Protein AF-A0A6V7WS17-F1 (afdb_monomer_lite)

Secondary structure (DSSP, 8-state):
-----------------------TT--PPPPHHHHHHHHHHHGGGSSSS--HHHHHHHHHHIIIIIS---TTS-HHHHHHHHTS-HHHHHHHHHHHHHHHHHHHHHHHHTS-TTSPPPHHHHHHHHHHHHHHHTHHHHHH--

Organism: Meloidogyne enterolobii (NCBI:txid390850)

pLDDT: mean 82.1, std 20.5, range [33.28, 98.25]

Radius of gyration: 25.64 Å; chains: 1; bounding box: 96×27×38 Å

Foldseek 3Di:
DDDDDDDDDDDDDDDDPPPPPPDPPPLPDQDPLLVVLLCCLLVCLVDPDDDPSLVVSLVVCCCCLVVVPCPPPDPVNNVSCVVDQSVSSLVSNQVSLVSSLVSQVVVVVPDDPPDDRDPSNVSSVVSNVCSVPPSVVVRVVD

Sequence (142 aa):
MPLSAGIFGSDSQNETRTNNSEDENETEPIPLPIQSFLWRQTNPFLGSKINKLQDASCVTFERVIVQNILHGLSPSLSEAISSISRWNLVRASFPHIIQCSATLLTERAGEEESLAMSSSLVKILYILHWLLIDANVECILF

InterPro domains:
  IPR031542 Cation channel complex component UNC80, N-terminal [PF15778] (29-140)

Structure (mmCIF, N/CA/C/O backbone):
data_AF-A0A6V7WS17-F1
#
_entry.id   AF-A0A6V7WS17-F1
#
loop_
_atom_site.group_PDB
_atom_site.id
_atom_site.type_symbol
_atom_site.label_atom_id
_atom_site.label_alt_id
_atom_site.label_comp_id
_atom_site.label_asym_id
_atom_site.label_entity_id
_atom_site.label_seq_id
_atom_site.pdbx_PDB_ins_code
_atom_site.Cartn_x
_atom_site.Cartn_y
_atom_site.Cartn_z
_atom_site.occupancy
_atom_site.B_iso_or_equiv
_atom_site.auth_seq_id
_atom_site.auth_comp_id
_atom_site.auth_asym_id
_atom_site.auth_atom_id
_atom_site.pdbx_PDB_model_num
ATOM 1 N N . MET A 1 1 ? -74.164 10.813 5.591 1.00 41.38 1 MET A N 1
ATOM 2 C CA . MET A 1 1 ? -74.821 9.721 6.349 1.00 41.38 1 MET A CA 1
ATOM 3 C C . MET A 1 1 ? -75.834 9.077 5.412 1.00 41.38 1 MET A C 1
ATOM 5 O O . MET A 1 1 ? -76.501 9.841 4.723 1.00 41.38 1 MET A O 1
ATOM 9 N N . PRO A 1 2 ? -75.838 7.740 5.265 1.00 44.66 2 PRO A N 1
ATOM 10 C CA . PRO A 1 2 ? -76.171 6.802 6.342 1.00 44.66 2 PRO A CA 1
ATOM 11 C C . PRO A 1 2 ? -75.043 5.830 6.752 1.00 44.66 2 PRO A C 1
ATOM 13 O O . PRO A 1 2 ? -74.144 5.529 5.974 1.00 44.66 2 PRO A O 1
ATOM 16 N N . LEU A 1 3 ? -75.125 5.405 8.020 1.00 35.91 3 LEU A N 1
ATOM 17 C CA . LEU A 1 3 ? -74.528 4.224 8.675 1.00 35.91 3 LEU A CA 1
ATOM 18 C C . LEU A 1 3 ? -75.324 2.959 8.262 1.00 35.91 3 LEU A C 1
ATOM 20 O O . LEU A 1 3 ? -76.466 3.116 7.848 1.00 35.91 3 LEU A O 1
ATOM 24 N N . SER A 1 4 ? -74.961 1.687 8.456 1.00 45.75 4 SER A N 1
ATOM 25 C CA . SER A 1 4 ? -73.792 0.872 8.847 1.00 45.75 4 SER A CA 1
ATOM 26 C C . SER A 1 4 ? -74.335 -0.579 8.905 1.00 45.75 4 SER A C 1
ATOM 28 O O . SER A 1 4 ? -75.498 -0.738 9.274 1.00 45.75 4 SER A O 1
ATOM 30 N N . ALA A 1 5 ? -73.539 -1.600 8.559 1.00 38.97 5 ALA A N 1
ATOM 31 C CA . ALA A 1 5 ? -73.555 -2.990 9.075 1.00 38.97 5 ALA A CA 1
ATOM 32 C C . ALA A 1 5 ? -72.710 -3.876 8.124 1.00 38.97 5 ALA A C 1
ATOM 34 O O . ALA A 1 5 ? -72.880 -3.791 6.917 1.00 38.97 5 ALA A O 1
ATOM 35 N N . GLY A 1 6 ? -71.793 -4.742 8.555 1.00 34.12 6 GLY A N 1
ATOM 36 C CA . GLY A 1 6 ? -71.549 -5.234 9.898 1.00 34.12 6 GLY A CA 1
ATOM 37 C C . GLY A 1 6 ? -70.229 -6.003 10.042 1.00 34.12 6 GLY A C 1
ATOM 38 O O . GLY A 1 6 ? -69.342 -5.965 9.196 1.00 34.12 6 GLY A O 1
ATOM 39 N N . ILE A 1 7 ? -70.157 -6.621 11.212 1.00 45.91 7 ILE A N 1
ATOM 40 C CA . ILE A 1 7 ? -69.046 -7.162 12.001 1.00 45.91 7 ILE A CA 1
ATOM 41 C C . ILE A 1 7 ? -68.468 -8.477 11.451 1.00 45.91 7 ILE A C 1
ATOM 43 O O . ILE A 1 7 ? -69.240 -9.277 10.946 1.00 45.91 7 ILE A O 1
ATOM 47 N N . PHE A 1 8 ? -67.159 -8.707 11.647 1.00 33.28 8 PHE A N 1
ATOM 48 C CA . PHE A 1 8 ? -66.441 -9.954 12.036 1.00 33.28 8 PHE A CA 1
ATOM 49 C C . PHE A 1 8 ? -64.932 -9.639 11.864 1.00 33.28 8 PHE A C 1
ATOM 51 O O . PHE A 1 8 ? -64.555 -9.120 10.825 1.00 33.28 8 PHE A O 1
ATOM 58 N N . GLY A 1 9 ? -63.979 -9.821 12.778 1.00 34.00 9 GLY A N 1
ATOM 59 C CA . GLY A 1 9 ? -63.874 -10.613 13.995 1.00 34.00 9 GLY A CA 1
ATOM 60 C C . GLY A 1 9 ? -62.475 -11.259 14.007 1.00 34.00 9 GLY A C 1
ATOM 61 O O . GLY A 1 9 ? -62.176 -12.046 13.117 1.00 34.00 9 GLY A O 1
ATOM 62 N N . SER A 1 10 ? -61.680 -10.933 15.034 1.00 34.72 10 SER A N 1
ATOM 63 C CA . SER A 1 10 ? -60.512 -11.648 15.602 1.00 34.72 10 SER A CA 1
ATOM 64 C C . SER A 1 10 ? -59.167 -11.759 14.857 1.00 34.72 10 SER A C 1
ATOM 66 O O . SER A 1 10 ? -59.061 -12.247 13.736 1.00 34.72 10 SER A O 1
ATOM 68 N N . ASP A 1 11 ? -58.138 -11.383 15.623 1.00 43.16 11 ASP A N 1
ATOM 69 C CA . ASP A 1 11 ? -56.704 -11.611 15.470 1.00 43.16 11 ASP A CA 1
ATOM 70 C C . ASP A 1 11 ? -56.309 -13.055 15.132 1.00 43.16 11 ASP A C 1
ATOM 72 O O . ASP A 1 11 ? -56.851 -14.017 15.679 1.00 43.16 11 ASP A O 1
ATOM 76 N N . SER A 1 12 ? -55.245 -13.196 14.341 1.00 43.00 12 SER A N 1
ATOM 77 C CA . SER A 1 12 ? -54.263 -14.274 14.496 1.00 43.00 12 SER A CA 1
ATOM 78 C C . SER A 1 12 ? -52.931 -13.835 13.898 1.00 43.00 12 SER A C 1
ATOM 80 O O . SER A 1 12 ? -52.774 -13.708 12.685 1.00 43.00 12 SER A O 1
ATOM 82 N N . GLN A 1 13 ? -51.970 -13.604 14.793 1.00 46.16 13 GLN A N 1
ATOM 83 C CA . GLN A 1 13 ? -50.547 -13.677 14.500 1.00 46.16 13 GLN A CA 1
ATOM 84 C C . GLN A 1 13 ? -50.266 -15.023 13.823 1.00 46.16 13 GLN A C 1
ATOM 86 O O . GLN A 1 13 ? -50.624 -16.067 14.364 1.00 46.16 13 GLN A O 1
ATOM 91 N N . ASN A 1 14 ? -49.602 -15.012 12.671 1.00 35.75 14 ASN A N 1
ATOM 92 C CA . ASN A 1 14 ? -48.825 -16.168 12.262 1.00 35.75 14 ASN A CA 1
ATOM 93 C C . ASN A 1 14 ? -47.469 -15.689 11.762 1.00 35.75 14 ASN A C 1
ATOM 95 O O . ASN A 1 14 ? -47.333 -15.111 10.682 1.00 35.75 14 ASN A O 1
ATOM 99 N N . GLU A 1 15 ? -46.485 -15.901 12.629 1.00 46.56 15 GLU A N 1
ATOM 100 C CA . GLU A 1 15 ? -45.072 -15.898 12.317 1.00 46.56 15 GLU A CA 1
ATOM 101 C C . GLU A 1 15 ? -44.841 -16.700 11.034 1.00 46.56 15 GLU A C 1
ATOM 103 O O . GLU A 1 15 ? -45.054 -17.907 10.978 1.00 46.56 15 GLU A O 1
ATOM 108 N N . THR A 1 16 ? -44.350 -16.041 9.993 1.00 35.56 16 THR A N 1
ATOM 109 C CA . THR A 1 16 ? -43.518 -16.730 9.014 1.00 35.56 16 THR A CA 1
ATOM 110 C C . THR A 1 16 ? -42.141 -16.121 9.137 1.00 35.56 16 THR A C 1
ATOM 112 O O . THR A 1 16 ? -41.867 -15.039 8.628 1.00 35.56 16 THR A O 1
ATOM 115 N N . ARG A 1 17 ? -41.293 -16.830 9.889 1.00 48.44 17 ARG A N 1
ATOM 116 C CA . ARG A 1 17 ? -39.838 -16.740 9.810 1.00 48.44 17 ARG A CA 1
ATOM 117 C C . ARG A 1 17 ? -39.432 -16.872 8.343 1.00 48.44 17 ARG A C 1
ATOM 119 O O . ARG A 1 17 ? -39.289 -17.983 7.840 1.00 48.44 17 ARG A O 1
ATOM 126 N N . THR A 1 18 ? -39.224 -15.759 7.658 1.00 38.69 18 THR A N 1
ATOM 127 C CA . THR A 1 18 ? -38.314 -15.744 6.517 1.00 38.69 18 THR A CA 1
ATOM 128 C C . THR A 1 18 ? -36.918 -15.604 7.092 1.00 38.69 18 THR A C 1
ATOM 130 O O . THR A 1 18 ? -36.456 -14.512 7.417 1.00 38.69 18 THR A O 1
ATOM 133 N N . ASN A 1 19 ? -36.292 -16.762 7.300 1.00 48.62 19 ASN A N 1
ATOM 134 C CA . ASN A 1 19 ? -34.850 -16.885 7.407 1.00 48.62 19 ASN A CA 1
ATOM 135 C C . ASN A 1 19 ? -34.242 -16.322 6.115 1.00 48.62 19 ASN A C 1
ATOM 137 O O . ASN A 1 19 ? -34.048 -17.067 5.160 1.00 48.62 19 ASN A O 1
ATOM 141 N N . ASN A 1 20 ? -33.956 -15.023 6.073 1.00 42.84 20 ASN A N 1
ATOM 142 C CA . ASN A 1 20 ? -33.039 -14.482 5.079 1.00 42.84 20 ASN A CA 1
ATOM 143 C C . ASN A 1 20 ? -31.633 -14.619 5.659 1.00 42.84 20 ASN A C 1
ATOM 145 O O . ASN A 1 20 ? -31.071 -13.684 6.220 1.00 42.84 20 ASN A O 1
ATOM 149 N N . SER A 1 21 ? -31.088 -15.831 5.572 1.00 49.59 21 SER A N 1
ATOM 150 C CA . SER A 1 21 ? -29.647 -16.073 5.661 1.00 49.59 21 SER A CA 1
ATOM 151 C C . SER A 1 21 ? -29.000 -15.683 4.329 1.00 49.59 21 SER A C 1
ATOM 153 O O . SER A 1 21 ? -28.452 -16.522 3.619 1.00 49.59 21 SER A O 1
ATOM 155 N N . GLU A 1 22 ? -29.150 -14.417 3.956 1.00 51.97 22 GLU A N 1
ATOM 156 C CA . GLU A 1 22 ? -28.619 -13.829 2.730 1.00 51.97 22 GLU A CA 1
ATOM 157 C C . GLU A 1 22 ? -28.094 -12.439 3.091 1.00 51.97 22 GLU A C 1
ATOM 159 O O . GLU A 1 22 ? -28.805 -11.469 2.899 1.00 51.97 22 GLU A O 1
ATOM 164 N N . ASP A 1 23 ? -26.912 -12.366 3.717 1.00 46.25 23 ASP A N 1
ATOM 165 C CA . ASP A 1 23 ? -26.012 -11.193 3.638 1.00 46.25 23 ASP A CA 1
ATOM 166 C C . ASP A 1 23 ? -24.622 -11.439 4.273 1.00 46.25 23 ASP A C 1
ATOM 168 O O . ASP A 1 23 ? -23.923 -10.521 4.684 1.00 46.25 23 ASP A O 1
ATOM 172 N N . GLU A 1 24 ? -24.123 -12.683 4.300 1.00 50.41 24 GLU A N 1
ATOM 173 C CA . GLU A 1 24 ? -22.737 -12.964 4.743 1.00 50.41 24 GLU A CA 1
ATOM 174 C C . GLU A 1 24 ? -21.658 -12.477 3.743 1.00 50.41 24 GLU A C 1
ATOM 176 O O . GLU A 1 24 ? -20.475 -12.764 3.905 1.00 50.41 24 GLU A O 1
ATOM 181 N N . ASN A 1 25 ? -22.043 -11.725 2.704 1.00 52.31 25 ASN A N 1
ATOM 182 C CA . ASN A 1 25 ? -21.143 -11.177 1.687 1.00 52.31 25 ASN A CA 1
ATOM 183 C C . ASN A 1 25 ? -21.351 -9.676 1.422 1.00 52.31 25 ASN A C 1
ATOM 185 O O . ASN A 1 25 ? -20.893 -9.181 0.386 1.00 52.31 25 ASN A O 1
ATOM 189 N N . GLU A 1 26 ? -21.985 -8.917 2.324 1.00 55.84 26 GLU A N 1
ATOM 190 C CA . GLU A 1 26 ? -21.846 -7.461 2.252 1.00 55.84 26 GLU A CA 1
ATOM 191 C C . GLU A 1 26 ? -20.388 -7.108 2.555 1.00 55.84 26 GLU A C 1
ATOM 193 O O . GLU A 1 26 ? -19.891 -7.196 3.677 1.00 55.84 26 GLU A O 1
ATOM 198 N N . THR A 1 27 ? -19.649 -6.768 1.500 1.00 64.88 27 THR A N 1
ATOM 199 C CA . THR A 1 27 ? -18.293 -6.253 1.650 1.00 64.88 27 THR A CA 1
ATOM 200 C C . THR A 1 27 ? -18.430 -4.888 2.309 1.00 64.88 27 THR A C 1
ATOM 202 O O . THR A 1 27 ? -18.828 -3.937 1.637 1.00 64.88 27 THR A O 1
ATOM 205 N N . GLU A 1 28 ? -18.160 -4.810 3.616 1.00 78.44 28 GLU A N 1
ATOM 206 C CA . GLU A 1 28 ? -18.248 -3.558 4.370 1.00 78.44 28 GLU A CA 1
ATOM 207 C C . GLU A 1 28 ? -17.549 -2.416 3.616 1.00 78.44 28 GLU A C 1
ATOM 209 O O . GLU A 1 28 ? -16.457 -2.602 3.057 1.00 78.44 28 GLU A O 1
ATOM 214 N N . PRO A 1 29 ? -18.160 -1.221 3.580 1.00 88.38 29 PRO A N 1
ATOM 215 C CA . PRO A 1 29 ? -17.604 -0.104 2.842 1.00 88.38 29 PRO A CA 1
ATOM 216 C C . PRO A 1 29 ? -16.248 0.298 3.430 1.00 88.38 29 PRO A C 1
ATOM 218 O O . PRO A 1 29 ? -16.111 0.556 4.624 1.00 88.38 29 PRO A O 1
ATOM 221 N N . ILE A 1 30 ? -15.237 0.407 2.568 1.00 95.25 30 ILE A N 1
ATOM 222 C CA . ILE A 1 30 ? -13.891 0.818 2.977 1.00 95.25 30 ILE A CA 1
ATOM 223 C C . ILE A 1 30 ? -13.920 2.280 3.454 1.00 95.25 30 ILE A C 1
ATOM 225 O O . ILE A 1 30 ? -14.345 3.147 2.687 1.00 95.25 30 ILE A O 1
ATOM 229 N N . PRO A 1 31 ? -13.429 2.607 4.662 1.00 96.88 31 PRO A N 1
ATOM 230 C CA . PRO A 1 31 ? -13.391 3.981 5.154 1.00 96.88 31 PRO A CA 1
ATOM 231 C C . PRO A 1 31 ? -12.652 4.955 4.222 1.00 96.88 31 PRO A C 1
ATOM 233 O O . PRO A 1 31 ? -11.596 4.640 3.664 1.00 96.88 31 PRO A O 1
ATOM 236 N N . LEU A 1 32 ? -13.154 6.191 4.117 1.00 97.50 32 LEU A N 1
ATOM 237 C CA . LEU A 1 32 ? -12.580 7.235 3.256 1.00 97.50 32 LEU A CA 1
ATOM 238 C C . LEU A 1 32 ? -11.075 7.506 3.490 1.00 97.50 32 LEU A C 1
ATOM 240 O O . LEU A 1 32 ? -10.362 7.715 2.501 1.00 97.50 32 LEU A O 1
ATOM 244 N N . PRO A 1 33 ? -10.540 7.480 4.733 1.00 98.19 33 PRO A N 1
ATOM 245 C CA . PRO A 1 33 ? -9.101 7.625 4.952 1.00 98.19 33 PRO A CA 1
ATOM 246 C C . PRO A 1 33 ? -8.269 6.544 4.250 1.00 98.19 33 PRO A C 1
ATOM 248 O O . PRO A 1 33 ? -7.215 6.859 3.696 1.00 98.19 33 PRO A O 1
ATOM 251 N N . ILE A 1 34 ? -8.759 5.299 4.210 1.00 98.25 34 ILE A N 1
ATOM 252 C CA . ILE A 1 34 ? -8.085 4.177 3.540 1.00 98.25 34 ILE A CA 1
ATOM 253 C C . ILE A 1 34 ? -8.143 4.360 2.027 1.00 98.25 34 ILE A C 1
ATOM 255 O O . ILE A 1 34 ? -7.111 4.266 1.365 1.00 98.25 34 ILE A O 1
ATOM 259 N N . GLN A 1 35 ? -9.314 4.700 1.480 1.00 98.06 35 GLN A N 1
ATOM 260 C CA . GLN A 1 35 ? -9.457 4.977 0.046 1.00 98.06 35 GLN A CA 1
ATOM 261 C C . GLN A 1 35 ? -8.502 6.097 -0.402 1.00 98.06 35 GLN A C 1
ATOM 263 O O . GLN A 1 35 ? -7.767 5.954 -1.379 1.00 98.06 35 GLN A O 1
ATOM 268 N N . SER A 1 36 ? -8.450 7.189 0.368 1.00 98.00 36 SER A N 1
ATOM 269 C CA . SER A 1 36 ? -7.562 8.329 0.110 1.00 98.00 36 SER A CA 1
ATOM 270 C C . SER A 1 36 ? -6.085 7.937 0.190 1.00 98.00 36 SER A C 1
ATOM 272 O O . SER A 1 36 ? -5.271 8.382 -0.623 1.00 98.00 36 SER A O 1
ATOM 274 N N . PHE A 1 37 ? -5.725 7.095 1.162 1.00 98.25 37 PHE A N 1
ATOM 275 C CA . PHE A 1 37 ? -4.380 6.545 1.294 1.00 98.25 37 PHE A CA 1
ATOM 276 C C . PHE A 1 37 ? -3.990 5.709 0.070 1.00 98.25 37 PHE A C 1
ATOM 278 O O . PHE A 1 37 ? -2.959 5.997 -0.539 1.00 98.25 37 PHE A O 1
ATOM 285 N N . LEU A 1 38 ? -4.815 4.731 -0.317 1.00 98.25 38 LEU A N 1
ATOM 286 C CA . LEU A 1 38 ? -4.549 3.839 -1.448 1.00 98.25 38 LEU A CA 1
ATOM 287 C C . LEU A 1 38 ? -4.437 4.619 -2.762 1.00 98.25 38 LEU A C 1
ATOM 289 O O . LEU A 1 38 ? -3.488 4.420 -3.525 1.00 98.25 38 LEU A O 1
ATOM 293 N N . TRP A 1 39 ? -5.338 5.581 -2.983 1.00 97.56 39 TRP A N 1
ATOM 294 C CA . TRP A 1 39 ? -5.268 6.486 -4.128 1.00 97.56 39 TRP A CA 1
ATOM 295 C C . TRP A 1 39 ? -3.949 7.263 -4.159 1.00 97.56 39 TRP A C 1
ATOM 297 O O . TRP A 1 39 ? -3.244 7.255 -5.168 1.00 97.56 39 TRP A O 1
ATOM 307 N N . ARG A 1 40 ? -3.557 7.877 -3.034 1.00 96.81 40 ARG A N 1
ATOM 308 C CA . ARG A 1 40 ? -2.306 8.644 -2.941 1.00 96.81 40 ARG A CA 1
ATOM 309 C C . ARG A 1 40 ? -1.072 7.787 -3.220 1.00 96.81 40 ARG A C 1
ATOM 311 O O . ARG A 1 40 ? -0.145 8.292 -3.844 1.00 96.81 40 ARG A O 1
ATOM 318 N N . GLN A 1 41 ? -1.055 6.528 -2.778 1.00 96.94 41 GLN A N 1
ATOM 319 C CA . GLN A 1 41 ? 0.056 5.611 -3.064 1.00 96.94 41 GLN A CA 1
ATOM 320 C C . GLN A 1 41 ? 0.067 5.106 -4.510 1.00 96.94 41 GLN A C 1
ATOM 322 O O . GLN A 1 41 ? 1.128 4.792 -5.033 1.00 96.94 41 GLN A O 1
ATOM 327 N N . THR A 1 42 ? -1.089 5.053 -5.170 1.00 97.00 42 THR A N 1
ATOM 328 C CA . THR A 1 42 ? -1.196 4.625 -6.576 1.00 97.00 42 THR A CA 1
ATOM 329 C C . THR A 1 42 ? -0.850 5.755 -7.542 1.00 97.00 42 THR A C 1
ATOM 331 O O . THR A 1 42 ? -0.298 5.521 -8.612 1.00 97.00 42 THR A O 1
ATOM 334 N N . ASN A 1 43 ? -1.137 7.002 -7.166 1.00 95.25 43 ASN A N 1
ATOM 335 C CA . ASN A 1 43 ? -0.989 8.167 -8.035 1.00 95.25 43 ASN A CA 1
ATOM 336 C C . ASN A 1 43 ? 0.404 8.318 -8.702 1.00 95.25 43 ASN A C 1
ATOM 338 O O . ASN A 1 43 ? 0.447 8.642 -9.889 1.00 95.25 43 ASN A O 1
ATOM 342 N N . PRO A 1 44 ? 1.546 8.038 -8.032 1.00 94.19 44 PRO A N 1
ATOM 343 C CA . PRO A 1 44 ? 2.867 8.067 -8.671 1.00 94.19 44 PRO A CA 1
ATOM 344 C C . PRO A 1 44 ? 3.043 7.109 -9.861 1.00 94.19 44 PRO A C 1
ATOM 346 O O . PRO A 1 44 ? 3.931 7.328 -10.680 1.00 94.19 44 PRO A O 1
ATOM 349 N N . PHE A 1 45 ? 2.214 6.069 -9.967 1.00 93.38 45 PHE A N 1
ATOM 350 C CA . PHE A 1 45 ? 2.248 5.063 -11.035 1.00 93.38 45 PHE A CA 1
ATOM 351 C C . PHE A 1 45 ? 1.318 5.398 -12.210 1.00 93.38 45 PHE A C 1
ATOM 353 O O . PHE A 1 45 ? 1.261 4.653 -13.183 1.00 93.38 45 PHE A O 1
ATOM 360 N N . LEU A 1 46 ? 0.566 6.498 -12.127 1.00 90.44 46 LEU A N 1
ATOM 361 C CA . LEU A 1 46 ? -0.310 6.964 -13.208 1.00 90.44 46 LEU A CA 1
ATOM 362 C C . LEU A 1 46 ? 0.347 8.061 -14.061 1.00 90.44 46 LEU A C 1
ATOM 364 O O . LEU A 1 46 ? -0.174 8.433 -15.110 1.00 90.44 46 LEU A O 1
ATOM 368 N N . GLY A 1 47 ? 1.472 8.614 -13.599 1.00 81.88 47 GLY A N 1
ATOM 369 C CA . GLY A 1 47 ? 2.213 9.659 -14.298 1.00 81.88 47 GLY A CA 1
ATOM 370 C C . GLY A 1 47 ? 3.150 9.109 -15.374 1.00 81.88 47 GLY A C 1
ATOM 371 O O . GLY A 1 47 ? 3.603 7.975 -15.308 1.00 81.88 47 GLY A O 1
ATOM 372 N N . SER A 1 48 ? 3.513 9.953 -16.340 1.00 67.50 48 SER A N 1
ATOM 373 C CA . SER A 1 48 ? 4.358 9.579 -17.486 1.00 67.50 48 SER A CA 1
ATOM 374 C C . SER A 1 48 ? 5.865 9.502 -17.187 1.00 67.50 48 SER A C 1
ATOM 376 O O . SER A 1 48 ? 6.659 9.396 -18.120 1.00 67.50 48 SER A O 1
ATOM 378 N N . LYS A 1 49 ? 6.293 9.690 -15.931 1.00 65.19 49 LYS A N 1
ATOM 379 C CA . LYS A 1 49 ? 7.713 9.712 -15.544 1.00 65.19 49 LYS A CA 1
ATOM 380 C C . LYS A 1 49 ? 7.923 9.023 -14.200 1.00 65.19 49 LYS A C 1
ATOM 382 O O . LYS A 1 49 ? 7.326 9.431 -13.201 1.00 65.19 49 LYS A O 1
ATOM 387 N N . ILE A 1 50 ? 8.844 8.062 -14.192 1.00 63.81 50 ILE A N 1
ATOM 388 C CA . ILE A 1 50 ? 9.380 7.410 -12.995 1.00 63.81 50 ILE A CA 1
ATOM 389 C C . ILE A 1 50 ? 9.956 8.473 -12.063 1.00 63.81 50 ILE A C 1
ATOM 391 O O . ILE A 1 50 ? 10.780 9.300 -12.457 1.00 63.81 50 ILE A O 1
ATOM 395 N N . ASN A 1 51 ? 9.523 8.444 -10.808 1.00 67.75 51 ASN A N 1
ATOM 396 C CA . ASN A 1 51 ? 10.004 9.334 -9.763 1.00 67.75 51 ASN A CA 1
ATOM 397 C C . ASN A 1 51 ? 10.332 8.511 -8.517 1.00 67.75 51 ASN A C 1
ATOM 399 O O . ASN A 1 51 ? 9.705 7.483 -8.272 1.00 67.75 51 ASN A O 1
ATOM 403 N N . LYS A 1 52 ? 11.204 9.042 -7.648 1.00 79.31 52 LYS A N 1
ATOM 404 C CA . LYS A 1 52 ? 11.502 8.495 -6.301 1.00 79.31 52 LYS A CA 1
ATOM 405 C C . LYS A 1 52 ? 10.252 8.212 -5.444 1.00 79.31 52 LYS A C 1
ATOM 407 O O . LYS A 1 52 ? 10.329 7.553 -4.414 1.00 79.31 52 LYS A O 1
ATOM 412 N N . LEU A 1 53 ? 9.103 8.743 -5.857 1.00 88.88 53 LEU A N 1
ATOM 413 C CA . LEU A 1 53 ? 7.805 8.521 -5.241 1.00 88.88 53 LEU A CA 1
ATOM 414 C C . LEU A 1 53 ? 7.293 7.083 -5.419 1.00 88.88 53 LEU A C 1
ATOM 416 O O . LEU A 1 53 ? 6.656 6.587 -4.499 1.00 88.88 53 LEU A O 1
ATOM 420 N N . GLN A 1 54 ? 7.598 6.396 -6.528 1.00 92.38 54 GLN A N 1
ATOM 421 C CA . GLN A 1 54 ? 7.192 4.996 -6.734 1.00 92.38 54 GLN A CA 1
ATOM 422 C C . GLN A 1 54 ? 7.875 4.067 -5.718 1.00 92.38 54 GLN A C 1
ATOM 424 O O . GLN A 1 54 ? 7.202 3.257 -5.079 1.00 92.38 54 GLN A O 1
ATOM 429 N N . ASP A 1 55 ? 9.180 4.258 -5.481 1.00 93.06 55 ASP A N 1
ATOM 430 C CA . ASP A 1 55 ? 9.929 3.504 -4.464 1.00 93.06 55 ASP A CA 1
ATOM 431 C C . ASP A 1 55 ? 9.336 3.738 -3.068 1.00 93.06 55 ASP A C 1
ATOM 433 O O . ASP A 1 55 ? 9.081 2.791 -2.319 1.00 93.06 55 ASP A O 1
ATOM 437 N N . ALA A 1 56 ? 9.065 5.001 -2.723 1.00 94.69 56 ALA A N 1
ATOM 438 C CA . ALA A 1 56 ? 8.454 5.363 -1.447 1.00 94.69 56 ALA A CA 1
ATOM 439 C C . ALA A 1 56 ? 7.055 4.746 -1.273 1.00 94.69 56 ALA A C 1
ATOM 441 O O . ALA A 1 56 ? 6.712 4.280 -0.180 1.00 94.69 56 ALA A O 1
ATOM 442 N N . SER A 1 57 ? 6.258 4.699 -2.343 1.00 96.31 57 SER A N 1
ATOM 443 C CA . SER A 1 57 ? 4.945 4.059 -2.328 1.00 96.31 57 SER A CA 1
ATOM 444 C C . SER A 1 57 ? 5.041 2.545 -2.171 1.00 96.31 57 SER A C 1
ATOM 446 O O . SER A 1 57 ? 4.317 1.996 -1.344 1.00 96.31 57 SER A O 1
ATOM 448 N N . CYS A 1 58 ? 5.981 1.872 -2.844 1.00 96.69 58 CYS A N 1
ATOM 449 C CA . CYS A 1 58 ? 6.207 0.434 -2.654 1.00 96.69 58 CYS A CA 1
ATOM 450 C C . CYS A 1 58 ? 6.619 0.109 -1.209 1.00 96.69 58 CYS A C 1
ATOM 452 O O . CYS A 1 58 ? 6.080 -0.815 -0.605 1.00 96.69 58 CYS A O 1
ATOM 454 N N . VAL A 1 59 ? 7.525 0.901 -0.621 1.00 96.38 59 VAL A N 1
ATOM 455 C CA . VAL A 1 59 ? 7.919 0.760 0.795 1.00 96.38 59 VAL A CA 1
ATOM 456 C C . VAL A 1 59 ? 6.723 0.965 1.725 1.00 96.38 59 VAL A C 1
ATOM 458 O O . VAL A 1 59 ? 6.566 0.241 2.706 1.00 96.38 59 VAL A O 1
ATOM 461 N N . THR A 1 60 ? 5.864 1.938 1.421 1.00 96.94 60 THR A N 1
ATOM 462 C CA . THR A 1 60 ? 4.674 2.207 2.235 1.00 96.94 60 THR A CA 1
ATOM 463 C C . THR A 1 60 ? 3.646 1.081 2.128 1.00 96.94 60 THR A C 1
ATOM 465 O O . THR A 1 60 ? 3.084 0.683 3.147 1.00 96.94 60 THR A O 1
ATOM 468 N N . PHE A 1 61 ? 3.420 0.540 0.928 1.00 97.75 61 PHE A N 1
ATOM 469 C CA . PHE A 1 61 ? 2.535 -0.606 0.732 1.00 97.75 61 PHE A CA 1
ATOM 470 C C . PHE A 1 61 ? 3.026 -1.841 1.484 1.00 97.75 61 PHE A C 1
ATOM 472 O O . PHE A 1 61 ? 2.245 -2.432 2.220 1.00 97.75 61 PHE A O 1
ATOM 479 N N . GLU A 1 62 ? 4.307 -2.197 1.371 1.00 97.44 62 GLU A N 1
ATOM 480 C CA . GLU A 1 62 ? 4.883 -3.331 2.106 1.00 97.44 62 GLU A CA 1
ATOM 481 C C . GLU A 1 62 ? 4.663 -3.177 3.615 1.00 97.44 62 GLU A C 1
ATOM 483 O O . GLU A 1 62 ? 4.119 -4.057 4.280 1.00 97.44 62 GLU A O 1
ATOM 488 N N . ARG A 1 63 ? 5.018 -2.009 4.151 1.00 97.19 63 ARG A N 1
ATOM 489 C CA . ARG A 1 63 ? 4.918 -1.727 5.581 1.00 97.19 63 ARG A CA 1
ATOM 490 C C . ARG A 1 63 ? 3.484 -1.822 6.110 1.00 97.19 63 ARG A C 1
ATOM 492 O O . ARG A 1 63 ? 3.268 -2.355 7.196 1.00 97.19 63 ARG A O 1
ATOM 499 N N . VAL A 1 64 ? 2.513 -1.273 5.382 1.00 97.06 64 VAL A N 1
ATOM 500 C CA . VAL A 1 64 ? 1.122 -1.186 5.856 1.00 97.06 64 VAL A CA 1
ATOM 501 C C . VAL A 1 64 ? 0.334 -2.456 5.539 1.00 97.06 64 VAL A C 1
ATOM 503 O O . VAL A 1 64 ? -0.381 -2.945 6.403 1.00 97.06 64 VAL A O 1
ATOM 506 N N . ILE A 1 65 ? 0.465 -3.005 4.331 1.00 96.31 65 ILE A N 1
ATOM 507 C CA . ILE A 1 65 ? -0.370 -4.117 3.851 1.00 96.31 65 ILE A CA 1
ATOM 508 C C . ILE A 1 65 ? 0.218 -5.476 4.254 1.00 96.31 65 ILE A C 1
ATOM 510 O O . ILE A 1 65 ? -0.493 -6.325 4.794 1.00 96.31 65 ILE A O 1
ATOM 514 N N . VAL A 1 66 ? 1.524 -5.666 4.044 1.00 95.75 66 VAL A N 1
ATOM 515 C CA . VAL A 1 66 ? 2.207 -6.943 4.317 1.00 95.75 66 VAL A CA 1
ATOM 516 C C . VAL A 1 66 ? 2.612 -7.029 5.786 1.00 95.75 66 VAL A C 1
ATOM 518 O O . VAL A 1 66 ? 2.288 -7.987 6.478 1.00 95.75 66 VAL A O 1
ATOM 521 N N . GLN A 1 67 ? 3.272 -5.997 6.313 1.00 95.25 67 GLN A N 1
ATOM 522 C CA . GLN A 1 67 ? 3.806 -6.036 7.681 1.00 95.25 67 GLN A CA 1
ATOM 523 C C . GLN A 1 67 ? 2.801 -5.567 8.746 1.00 95.25 67 GLN A C 1
ATOM 525 O O . GLN A 1 67 ? 3.033 -5.785 9.932 1.00 95.25 67 GLN A O 1
ATOM 530 N N . ASN A 1 68 ? 1.690 -4.931 8.349 1.00 94.38 68 ASN A N 1
ATOM 531 C CA . ASN A 1 68 ? 0.684 -4.353 9.254 1.00 94.38 68 ASN A CA 1
ATOM 532 C C . ASN A 1 68 ? 1.262 -3.387 10.303 1.00 94.38 68 ASN A C 1
ATOM 534 O O . ASN A 1 68 ? 0.826 -3.322 11.452 1.00 94.38 68 ASN A O 1
ATOM 538 N N . ILE A 1 69 ? 2.274 -2.612 9.907 1.00 95.62 69 ILE A N 1
ATOM 539 C CA . ILE A 1 69 ? 2.913 -1.617 10.766 1.00 95.62 69 ILE A CA 1
ATOM 540 C C . ILE A 1 69 ? 2.250 -0.257 10.530 1.00 95.62 69 ILE A C 1
ATOM 542 O O . ILE A 1 69 ? 2.553 0.441 9.561 1.00 95.62 69 ILE A O 1
ATOM 546 N N . LEU A 1 70 ? 1.397 0.158 11.473 1.00 94.88 70 LEU A N 1
ATOM 547 C CA . LEU A 1 70 ? 0.628 1.414 11.400 1.00 94.88 70 LEU A CA 1
ATOM 548 C C . LEU A 1 70 ? 1.294 2.607 12.108 1.00 94.88 70 LEU A C 1
ATOM 550 O O . LEU A 1 70 ? 0.788 3.730 12.069 1.00 94.88 70 LEU A O 1
ATOM 554 N N . HIS A 1 71 ? 2.435 2.387 12.768 1.00 93.94 71 HIS A N 1
ATOM 555 C CA . HIS A 1 71 ? 3.218 3.458 13.393 1.00 93.94 71 HIS A CA 1
ATOM 556 C C . HIS A 1 71 ? 3.531 4.558 12.359 1.00 93.94 71 HIS A C 1
ATOM 558 O O . HIS A 1 71 ? 3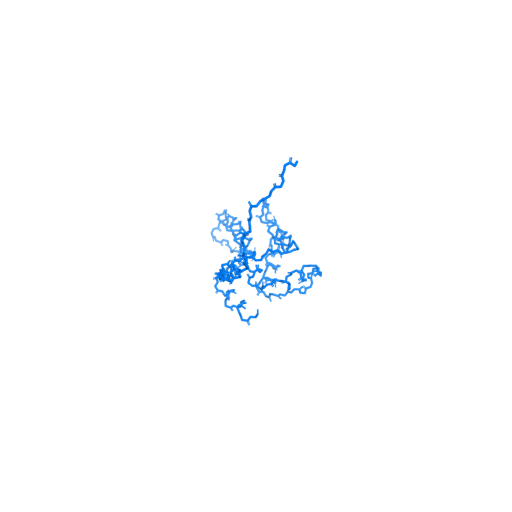.881 4.256 11.223 1.00 93.94 71 HIS A O 1
ATOM 564 N N . GLY A 1 72 ? 3.428 5.834 12.738 1.00 91.81 72 GLY A N 1
ATOM 565 C CA . GLY A 1 72 ? 3.824 6.963 11.883 1.00 91.81 72 GLY A CA 1
ATOM 566 C C . GLY A 1 72 ? 2.828 7.329 10.775 1.00 91.81 72 GLY A C 1
ATOM 567 O O . GLY A 1 72 ? 3.088 8.268 10.025 1.00 91.81 72 GLY A O 1
ATOM 568 N N . LEU A 1 73 ? 1.693 6.631 10.679 1.00 95.00 73 LEU A N 1
ATOM 569 C CA . LEU A 1 73 ? 0.536 7.083 9.906 1.00 95.00 73 LEU A CA 1
ATOM 570 C C . LEU A 1 73 ? -0.229 8.178 10.669 1.00 95.00 73 LEU A C 1
ATOM 572 O O . LEU A 1 73 ? -0.028 8.380 11.869 1.00 95.00 73 LEU A O 1
ATOM 576 N N . SER A 1 74 ? -1.110 8.907 9.976 1.00 96.56 74 SER A N 1
ATOM 577 C CA . SER A 1 74 ? -1.993 9.869 10.643 1.00 96.56 74 SER A CA 1
ATOM 578 C C . SER A 1 74 ? -2.978 9.139 11.565 1.00 96.56 74 SER A C 1
ATOM 580 O O . SER A 1 74 ? -3.452 8.066 11.186 1.00 96.56 74 SER A O 1
ATOM 582 N N . PRO A 1 75 ? -3.366 9.723 12.717 1.00 96.38 75 PRO A N 1
ATOM 583 C CA . PRO A 1 75 ? -4.306 9.086 13.644 1.00 96.38 75 PRO A CA 1
ATOM 584 C C . PRO A 1 75 ? -5.601 8.625 12.965 1.00 96.38 75 PRO A C 1
ATOM 586 O O . PRO A 1 75 ? -6.013 7.486 13.139 1.00 96.38 75 PRO A O 1
ATOM 589 N N . SER A 1 76 ? -6.160 9.466 12.088 1.00 97.00 76 SER A N 1
ATOM 590 C CA . SER A 1 76 ? -7.368 9.158 11.311 1.00 97.00 76 SER A CA 1
ATOM 591 C C . SER A 1 76 ? -7.231 7.953 10.379 1.00 97.00 76 SER A C 1
ATOM 593 O O . SER A 1 76 ? -8.211 7.262 10.121 1.00 97.00 76 SER A O 1
ATOM 595 N N . LEU A 1 77 ? -6.033 7.701 9.842 1.00 97.31 77 LEU A N 1
ATOM 596 C CA . LEU A 1 77 ? -5.787 6.556 8.970 1.00 97.31 77 LEU A CA 1
ATOM 597 C C . LEU A 1 77 ? -5.587 5.290 9.802 1.00 97.31 77 LEU A C 1
ATOM 599 O O . LEU A 1 77 ? -6.139 4.253 9.456 1.00 97.31 77 LEU A O 1
ATOM 603 N N . SER A 1 78 ? -4.834 5.376 10.899 1.00 96.94 78 SER A N 1
ATOM 604 C CA . SER A 1 78 ? -4.616 4.238 11.795 1.00 96.94 78 SER A CA 1
ATOM 605 C C . SER A 1 78 ? -5.917 3.754 12.435 1.00 96.94 78 SER A C 1
ATOM 607 O O . SER A 1 78 ? -6.148 2.548 12.505 1.00 96.94 78 SER A O 1
ATOM 609 N N . GLU A 1 79 ? -6.781 4.681 12.856 1.00 96.31 79 GLU A N 1
ATOM 610 C CA . GLU A 1 79 ? -8.107 4.371 13.399 1.00 96.31 79 GLU A CA 1
ATOM 611 C C . GLU A 1 79 ? -8.998 3.707 12.344 1.00 96.31 79 GLU A C 1
ATOM 613 O O . GLU A 1 79 ? -9.566 2.652 12.603 1.00 96.31 79 GLU A O 1
ATOM 618 N N . ALA A 1 80 ? -9.033 4.252 11.124 1.00 97.00 80 ALA A N 1
ATOM 619 C CA . ALA A 1 80 ? -9.789 3.666 10.019 1.00 97.00 80 ALA A CA 1
ATOM 620 C C . ALA A 1 80 ? -9.295 2.265 9.622 1.00 97.00 80 ALA A C 1
ATOM 622 O O . ALA A 1 80 ? -10.099 1.391 9.325 1.00 97.00 80 ALA A O 1
ATOM 623 N N . ILE A 1 81 ? -7.979 2.025 9.614 1.00 96.00 81 ILE A N 1
ATOM 624 C CA . ILE A 1 81 ? -7.433 0.687 9.337 1.00 96.00 81 ILE A CA 1
ATOM 625 C C . ILE A 1 81 ? -7.821 -0.293 10.449 1.00 96.00 81 ILE A C 1
ATOM 627 O O . ILE A 1 81 ? -8.169 -1.430 10.158 1.00 96.00 81 ILE A O 1
ATOM 631 N N . SER A 1 82 ? -7.798 0.156 11.706 1.00 94.25 82 SER A N 1
ATOM 632 C CA . SER A 1 82 ? -8.180 -0.671 12.858 1.00 94.25 82 SER A CA 1
ATOM 633 C C . SER A 1 82 ? -9.686 -0.946 12.927 1.00 94.25 82 SER A C 1
ATOM 635 O O . SER A 1 82 ? -10.100 -1.848 13.648 1.00 94.25 82 SER A O 1
ATOM 637 N N . SER A 1 83 ? -10.509 -0.174 12.208 1.00 94.50 83 SER A N 1
ATOM 638 C CA . SER A 1 83 ? -11.965 -0.332 12.192 1.00 94.50 83 SER A CA 1
ATOM 639 C C . SER A 1 83 ? -12.467 -1.364 11.180 1.00 94.50 83 SER A C 1
ATOM 641 O O . SER A 1 83 ? -13.670 -1.589 11.121 1.00 94.50 83 SER A O 1
ATOM 643 N N . ILE A 1 84 ? -11.589 -1.944 10.357 1.00 93.38 84 ILE A N 1
ATOM 644 C CA . ILE A 1 84 ? -11.932 -3.005 9.403 1.00 93.38 84 ILE A CA 1
ATOM 645 C C . ILE A 1 84 ? -11.060 -4.234 9.648 1.00 93.38 84 ILE A C 1
ATOM 647 O O . ILE A 1 84 ? -9.967 -4.136 10.206 1.00 93.38 84 ILE A O 1
ATOM 651 N N . SER A 1 85 ? -11.510 -5.402 9.188 1.00 92.06 85 SER A N 1
ATOM 652 C CA . SER A 1 85 ? -10.665 -6.596 9.220 1.00 92.06 85 SER A CA 1
ATOM 653 C C . SER A 1 85 ? -9.418 -6.409 8.353 1.00 92.06 85 SER A C 1
ATOM 655 O O . SER A 1 85 ? -9.432 -5.724 7.320 1.00 92.06 85 SER A O 1
ATOM 657 N N . ARG A 1 86 ? -8.331 -7.091 8.727 1.00 92.81 86 ARG A N 1
ATOM 658 C CA . ARG A 1 86 ? -7.102 -7.098 7.929 1.00 92.81 86 ARG A CA 1
ATOM 659 C C . ARG A 1 86 ? -7.359 -7.587 6.501 1.00 92.81 86 ARG A C 1
ATOM 661 O O . ARG A 1 86 ? -6.821 -7.032 5.544 1.00 92.81 86 ARG A O 1
ATOM 668 N N . TRP A 1 87 ? -8.239 -8.576 6.356 1.00 92.56 87 TRP A N 1
ATOM 669 C CA . TRP A 1 87 ? -8.650 -9.095 5.057 1.00 92.56 87 TRP A CA 1
ATOM 670 C C . TRP A 1 87 ? -9.370 -8.047 4.194 1.00 92.56 87 TRP A C 1
ATOM 672 O O . TRP A 1 87 ? -9.104 -7.956 2.995 1.00 92.56 87 TRP A O 1
ATOM 682 N N . ASN A 1 88 ? -10.216 -7.195 4.784 1.00 92.69 88 ASN A N 1
ATOM 683 C CA . ASN A 1 88 ? -10.862 -6.105 4.046 1.00 92.69 88 ASN A CA 1
ATOM 684 C C . ASN A 1 88 ? -9.840 -5.077 3.539 1.00 92.69 88 ASN A C 1
ATOM 686 O O . ASN A 1 88 ? -9.954 -4.627 2.397 1.00 92.69 88 ASN A O 1
ATOM 690 N N . LEU A 1 89 ? -8.800 -4.758 4.322 1.00 95.12 89 LEU A N 1
ATOM 691 C CA . LEU A 1 89 ? -7.704 -3.894 3.862 1.00 95.12 89 LEU A CA 1
ATOM 692 C C . LEU A 1 89 ? -6.936 -4.526 2.691 1.00 95.12 89 LEU A C 1
ATOM 694 O O . LEU A 1 89 ? -6.664 -3.858 1.691 1.00 95.12 89 LEU A O 1
ATOM 698 N N . VAL A 1 90 ? -6.616 -5.818 2.801 1.00 95.44 90 VAL A N 1
ATOM 699 C CA . VAL A 1 90 ? -5.953 -6.608 1.753 1.00 95.44 90 VAL A CA 1
ATOM 700 C C . VAL A 1 90 ? -6.767 -6.573 0.459 1.00 95.44 90 VAL A C 1
ATOM 702 O O . VAL A 1 90 ? -6.247 -6.140 -0.574 1.00 95.44 90 VAL A O 1
ATOM 705 N N . ARG A 1 91 ? -8.063 -6.906 0.525 1.00 94.12 91 ARG A N 1
ATOM 706 C CA . ARG A 1 91 ? -8.984 -6.853 -0.622 1.00 94.12 91 ARG A CA 1
ATOM 707 C C . ARG A 1 91 ? -9.071 -5.458 -1.234 1.00 94.12 91 ARG A C 1
ATOM 709 O O . ARG A 1 91 ? -9.017 -5.331 -2.454 1.00 94.12 91 ARG A O 1
ATOM 716 N N . ALA A 1 92 ? -9.164 -4.421 -0.403 1.00 96.00 92 ALA A N 1
ATOM 717 C CA . ALA A 1 92 ? -9.209 -3.038 -0.866 1.00 96.00 92 ALA A CA 1
ATOM 718 C C . ALA A 1 92 ? -7.918 -2.623 -1.583 1.00 96.00 92 ALA A C 1
ATOM 720 O O . ALA A 1 92 ? -7.972 -1.906 -2.576 1.00 96.00 92 ALA A O 1
ATOM 721 N N . SER A 1 93 ? -6.757 -3.082 -1.105 1.00 97.56 93 SER A N 1
ATOM 722 C CA . SER A 1 93 ? -5.449 -2.740 -1.677 1.00 97.56 93 SER A CA 1
ATOM 723 C C . SER A 1 93 ? -5.133 -3.472 -2.985 1.00 97.56 93 SER A C 1
ATOM 725 O O . SER A 1 93 ? -4.392 -2.949 -3.817 1.00 97.56 93 SER A O 1
ATOM 727 N N . PHE A 1 94 ? -5.715 -4.652 -3.202 1.00 97.25 94 PHE A N 1
ATOM 728 C CA . PHE A 1 94 ? -5.418 -5.524 -4.337 1.00 97.25 94 PHE A CA 1
ATOM 729 C C . PHE A 1 94 ? -5.476 -4.847 -5.723 1.00 97.25 94 PHE A C 1
ATOM 731 O O . PHE A 1 94 ? -4.474 -4.914 -6.442 1.00 97.25 94 PHE A O 1
ATOM 738 N N . PRO A 1 95 ? -6.562 -4.143 -6.118 1.00 97.12 95 PRO A N 1
ATOM 739 C CA . PRO A 1 95 ? -6.614 -3.482 -7.426 1.00 97.12 95 PRO A CA 1
ATOM 740 C C . PRO A 1 95 ? -5.522 -2.416 -7.596 1.00 97.12 95 PRO A C 1
ATOM 742 O O . PRO A 1 95 ? -5.003 -2.236 -8.696 1.00 97.12 95 PRO A O 1
ATOM 745 N N . HIS A 1 96 ? -5.120 -1.749 -6.510 1.00 98.06 96 HIS A N 1
ATOM 746 C CA . HIS A 1 96 ? -4.043 -0.761 -6.533 1.00 98.06 96 HIS A CA 1
ATOM 747 C C . HIS A 1 96 ? -2.680 -1.415 -6.773 1.00 98.06 96 HIS A C 1
ATOM 749 O O . HIS A 1 96 ? -1.910 -0.939 -7.602 1.00 98.06 96 HIS A O 1
ATOM 755 N N . ILE A 1 97 ? -2.387 -2.528 -6.093 1.00 98.25 97 ILE A N 1
ATOM 756 C CA . ILE A 1 97 ? -1.115 -3.243 -6.262 1.00 98.25 97 ILE A CA 1
ATOM 757 C C . ILE A 1 97 ? -0.993 -3.840 -7.666 1.00 98.25 97 ILE A C 1
ATOM 759 O O . ILE A 1 97 ? 0.079 -3.744 -8.270 1.00 98.25 97 ILE A O 1
ATOM 763 N N . ILE A 1 98 ? -2.080 -4.386 -8.225 1.00 97.88 98 ILE A N 1
ATOM 764 C CA . ILE A 1 98 ? -2.096 -4.835 -9.625 1.00 97.88 98 ILE A CA 1
ATOM 765 C C . ILE A 1 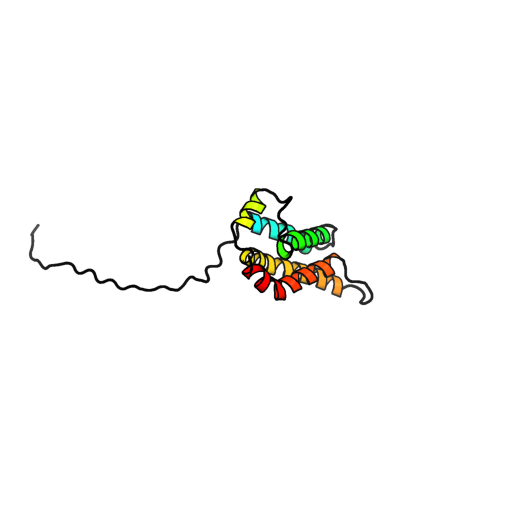98 ? -1.816 -3.667 -10.571 1.00 97.88 98 ILE A C 1
ATOM 767 O O . ILE A 1 98 ? -0.959 -3.799 -11.443 1.00 97.88 98 ILE A O 1
ATOM 771 N N . GLN A 1 99 ? -2.479 -2.521 -10.381 1.00 96.69 99 GLN A N 1
ATOM 772 C CA . GLN A 1 99 ? -2.262 -1.341 -11.219 1.00 96.69 99 GLN A CA 1
ATOM 773 C C . GLN A 1 99 ? -0.798 -0.878 -11.179 1.00 96.69 99 GLN A C 1
ATOM 775 O O . GLN A 1 99 ? -0.189 -0.671 -12.227 1.00 96.69 99 GLN A O 1
ATOM 780 N N . CYS A 1 100 ? -0.210 -0.760 -9.985 1.00 96.50 100 CYS A N 1
ATOM 781 C CA . CYS A 1 100 ? 1.195 -0.380 -9.823 1.00 96.50 100 CYS A CA 1
ATOM 782 C C . CYS A 1 100 ? 2.140 -1.393 -10.489 1.00 96.50 100 CYS A C 1
ATOM 784 O O . CYS A 1 100 ? 3.097 -1.002 -11.156 1.00 96.50 100 CYS A O 1
ATOM 786 N N . SER A 1 101 ? 1.849 -2.691 -10.346 1.00 96.00 101 SER A N 1
ATOM 787 C CA . SER A 1 101 ? 2.622 -3.766 -10.980 1.00 96.00 101 SER A CA 1
ATOM 788 C C . SER A 1 101 ? 2.561 -3.675 -12.503 1.00 96.00 101 SER A C 1
ATOM 790 O O . SER A 1 101 ? 3.595 -3.762 -13.160 1.00 96.00 101 SER A O 1
ATOM 792 N N . ALA A 1 102 ? 1.372 -3.448 -13.067 1.00 95.19 102 ALA A N 1
ATOM 793 C CA . ALA A 1 102 ? 1.173 -3.312 -14.506 1.00 95.19 102 ALA A CA 1
ATOM 794 C C . ALA A 1 102 ? 1.946 -2.117 -15.083 1.00 95.19 102 ALA A C 1
ATOM 796 O O . ALA A 1 102 ? 2.605 -2.267 -16.114 1.00 95.19 102 ALA A O 1
ATOM 797 N N . THR A 1 103 ? 1.927 -0.962 -14.405 1.00 93.75 103 THR A N 1
ATOM 798 C CA . THR A 1 103 ? 2.733 0.202 -14.806 1.00 93.75 103 THR A CA 1
ATOM 799 C C . THR A 1 103 ? 4.220 -0.151 -14.842 1.00 93.75 103 THR A C 1
ATOM 801 O O . THR A 1 103 ? 4.850 0.005 -15.885 1.00 93.75 103 THR A O 1
ATOM 804 N N . LEU A 1 104 ? 4.778 -0.675 -13.743 1.00 92.25 104 LEU A N 1
ATOM 805 C CA . LEU A 1 104 ? 6.217 -0.958 -13.665 1.00 92.25 104 LEU A CA 1
ATOM 806 C C . LEU A 1 104 ? 6.662 -2.060 -14.643 1.00 92.25 104 LEU A C 1
ATOM 808 O O . LEU A 1 104 ? 7.772 -2.011 -15.169 1.00 92.25 10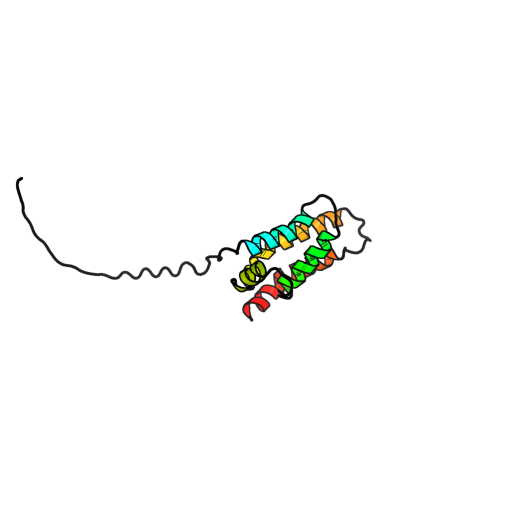4 LEU A O 1
ATOM 812 N N . LEU A 1 105 ? 5.808 -3.054 -14.907 1.00 92.38 105 LEU A N 1
ATOM 813 C CA . LEU A 1 105 ? 6.076 -4.090 -15.909 1.00 92.38 105 LEU A CA 1
ATOM 814 C C . LEU A 1 105 ? 6.050 -3.528 -17.333 1.00 92.38 105 LEU A C 1
ATOM 816 O O . LEU A 1 105 ? 6.878 -3.916 -18.153 1.00 92.38 105 LEU A O 1
ATOM 820 N N . THR A 1 106 ? 5.129 -2.608 -17.624 1.00 90.62 106 THR A N 1
ATOM 821 C CA . THR A 1 106 ? 5.060 -1.934 -18.929 1.00 90.62 106 THR A CA 1
ATOM 822 C C . THR A 1 106 ? 6.306 -1.088 -19.170 1.00 90.62 106 THR A C 1
ATOM 824 O O . THR A 1 106 ? 6.862 -1.111 -20.264 1.00 90.62 106 THR A O 1
ATOM 827 N N . GLU A 1 107 ? 6.783 -0.385 -18.140 1.00 85.31 107 GLU A N 1
ATOM 828 C CA . GLU A 1 107 ? 8.043 0.360 -18.200 1.00 85.31 107 GLU A CA 1
ATOM 829 C C . GLU A 1 107 ? 9.229 -0.582 -18.439 1.00 85.31 107 GLU A C 1
ATOM 831 O O . GLU A 1 107 ? 10.020 -0.354 -19.354 1.00 85.31 107 GLU A O 1
ATOM 836 N N . ARG A 1 108 ? 9.301 -1.698 -17.700 1.00 85.94 108 ARG A N 1
ATOM 837 C CA . ARG A 1 108 ? 10.350 -2.712 -17.876 1.00 85.94 108 ARG A CA 1
ATOM 838 C C . ARG A 1 108 ? 10.347 -3.334 -19.273 1.00 85.94 108 ARG A C 1
ATOM 840 O O . ARG A 1 108 ? 11.414 -3.626 -19.798 1.00 85.94 108 ARG A O 1
ATOM 847 N N . ALA A 1 109 ? 9.177 -3.533 -19.880 1.00 85.12 109 ALA A N 1
ATOM 848 C CA . ALA A 1 109 ? 9.061 -4.084 -21.231 1.00 85.12 109 ALA A CA 1
ATOM 849 C C . ALA A 1 109 ? 9.645 -3.158 -22.317 1.00 85.12 109 ALA A C 1
ATOM 851 O O . ALA A 1 109 ? 9.958 -3.626 -23.409 1.00 85.12 109 ALA A O 1
ATOM 852 N N . GLY A 1 110 ? 9.788 -1.859 -22.028 1.00 81.06 110 GLY A N 1
ATOM 853 C CA . GLY A 1 110 ? 10.450 -0.893 -22.909 1.00 81.06 110 GLY A CA 1
ATOM 854 C C . GLY A 1 110 ? 11.971 -0.809 -22.730 1.00 81.06 110 GLY A C 1
ATOM 855 O O . GLY A 1 110 ? 12.625 -0.080 -23.474 1.00 81.06 110 GLY A O 1
ATOM 856 N N . GLU A 1 111 ? 12.537 -1.515 -21.751 1.00 82.25 111 GLU A N 1
ATOM 857 C CA . GLU A 1 111 ? 13.963 -1.506 -21.428 1.00 82.25 111 GLU A CA 1
ATOM 858 C C . GLU A 1 111 ? 14.687 -2.750 -21.973 1.00 82.25 111 GLU A C 1
ATOM 860 O O . GLU A 1 111 ? 14.097 -3.812 -22.149 1.00 82.25 111 GLU A O 1
ATOM 865 N N . GLU A 1 112 ? 16.005 -2.645 -22.173 1.00 78.31 112 GLU A N 1
ATOM 866 C CA . GLU A 1 112 ? 16.855 -3.774 -22.578 1.00 78.31 112 GLU A CA 1
ATOM 867 C C . GLU A 1 112 ? 16.774 -4.939 -21.572 1.00 78.31 112 GLU A C 1
ATOM 869 O O . GLU A 1 112 ? 16.842 -4.751 -20.347 1.00 78.31 112 GLU A O 1
ATOM 874 N N . GLU A 1 113 ? 16.680 -6.169 -22.083 1.00 72.25 113 GLU A N 1
ATOM 875 C CA . GLU A 1 113 ? 16.461 -7.386 -21.285 1.00 72.25 113 GLU A CA 1
ATOM 876 C C . GLU A 1 113 ? 17.586 -7.636 -20.260 1.00 72.25 113 GLU A C 1
ATOM 878 O O . GLU A 1 113 ? 17.343 -8.202 -19.195 1.00 72.25 113 GLU A O 1
ATOM 883 N N . SER A 1 114 ? 18.795 -7.115 -20.503 1.00 70.06 114 SER A N 1
ATOM 884 C CA . SER A 1 114 ? 19.950 -7.285 -19.611 1.00 70.06 114 SER A CA 1
ATOM 885 C C . SER A 1 114 ? 19.957 -6.382 -18.371 1.00 70.06 114 SER A C 1
ATOM 887 O O . SER A 1 114 ? 20.844 -6.527 -17.528 1.00 70.06 114 SER A O 1
ATOM 889 N N . LEU A 1 115 ? 19.045 -5.409 -18.260 1.00 77.44 115 LEU A N 1
ATOM 890 C CA . LEU A 1 115 ? 18.980 -4.531 -17.090 1.00 77.44 115 LEU A CA 1
ATOM 891 C C . LEU A 1 115 ? 18.316 -5.244 -15.905 1.00 77.44 115 LEU A C 1
ATOM 893 O O . LEU A 1 115 ? 17.298 -5.922 -16.0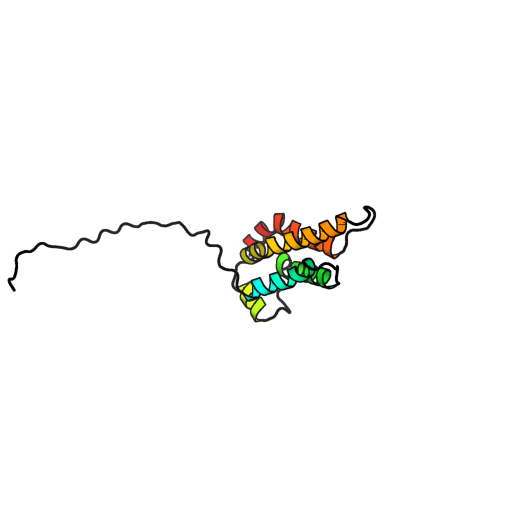39 1.00 77.44 115 LEU A O 1
ATOM 897 N N . ALA A 1 116 ? 18.904 -5.090 -14.720 1.00 81.38 116 ALA A N 1
ATOM 898 C CA . ALA A 1 116 ? 18.318 -5.611 -13.492 1.00 81.38 116 ALA A CA 1
ATOM 899 C C . ALA A 1 116 ? 16.962 -4.941 -13.214 1.00 81.38 116 ALA A C 1
ATOM 901 O O . ALA A 1 116 ? 16.788 -3.749 -13.464 1.00 81.38 116 ALA A O 1
ATOM 902 N N . MET A 1 117 ? 16.014 -5.700 -12.659 1.00 85.19 117 MET A N 1
ATOM 903 C CA . MET A 1 117 ? 14.711 -5.161 -12.263 1.00 85.19 117 MET A CA 1
ATOM 904 C C . MET A 1 117 ? 14.882 -4.040 -11.233 1.00 85.19 117 MET A C 1
ATOM 906 O O . MET A 1 117 ? 15.675 -4.158 -10.296 1.00 85.19 117 MET A O 1
ATOM 910 N N . SER A 1 118 ? 14.110 -2.963 -11.387 1.00 89.19 118 SER A N 1
ATOM 911 C CA . SER A 1 118 ? 14.131 -1.852 -10.438 1.00 89.19 118 SER A CA 1
ATOM 912 C C . SER A 1 118 ? 13.690 -2.304 -9.040 1.00 89.19 118 SER A C 1
ATOM 914 O O . SER A 1 118 ? 12.890 -3.230 -8.884 1.00 89.19 118 SER A O 1
ATOM 916 N N . SER A 1 119 ? 14.188 -1.622 -8.004 1.00 90.50 119 SER A N 1
ATOM 917 C CA . SER A 1 119 ? 13.820 -1.901 -6.607 1.00 90.50 119 SER A CA 1
ATOM 918 C C . SER A 1 119 ? 12.302 -1.828 -6.389 1.00 90.50 119 SER A C 1
ATOM 920 O O . SER A 1 119 ? 11.718 -2.728 -5.784 1.00 90.50 119 SER A O 1
ATOM 922 N N . SER A 1 120 ? 11.647 -0.805 -6.957 1.00 92.88 120 SER A N 1
ATOM 923 C CA . SER A 1 120 ? 10.184 -0.688 -7.000 1.00 92.88 120 SER A CA 1
ATOM 924 C C . SER A 1 120 ? 9.512 -1.926 -7.592 1.00 92.88 120 SER A C 1
ATOM 926 O O . SER A 1 120 ? 8.575 -2.450 -6.991 1.00 92.88 120 SER A O 1
ATOM 928 N N . LEU A 1 121 ? 9.989 -2.422 -8.741 1.00 93.44 121 LEU A N 1
ATOM 929 C CA . LEU A 1 121 ? 9.365 -3.555 -9.426 1.00 93.44 121 LEU A CA 1
ATOM 930 C C . LEU A 1 121 ? 9.519 -4.851 -8.627 1.00 93.44 121 LEU A C 1
ATOM 932 O O . LEU A 1 121 ? 8.549 -5.581 -8.445 1.00 93.44 121 LEU A O 1
ATOM 936 N N . VAL A 1 122 ? 10.712 -5.117 -8.093 1.00 94.50 122 VAL A N 1
ATOM 937 C CA . VAL A 1 122 ? 10.938 -6.284 -7.225 1.00 94.50 122 VAL A CA 1
ATOM 938 C C . VAL A 1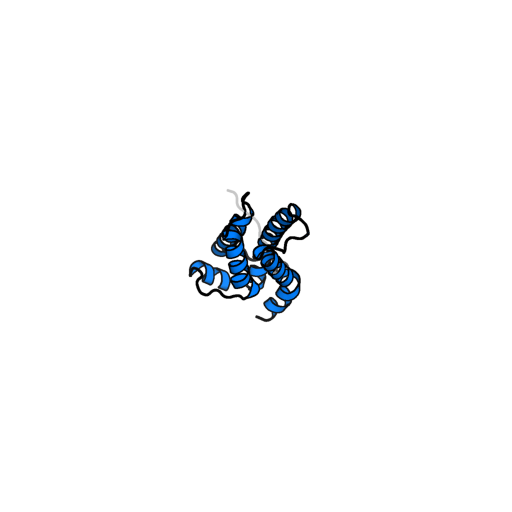 122 ? 10.008 -6.234 -6.010 1.00 94.50 122 VAL A C 1
ATOM 940 O O . VAL A 1 122 ? 9.361 -7.225 -5.675 1.00 94.50 122 VAL A O 1
ATOM 943 N N . LYS A 1 123 ? 9.894 -5.063 -5.375 1.00 95.56 123 LYS A N 1
ATOM 944 C CA . LYS A 1 123 ? 9.083 -4.885 -4.169 1.00 95.56 123 LYS A CA 1
ATOM 945 C C . LYS A 1 123 ? 7.586 -5.006 -4.446 1.00 95.56 123 LYS A C 1
ATOM 947 O O . LYS A 1 123 ? 6.896 -5.679 -3.686 1.00 95.56 123 LYS A O 1
ATOM 952 N N . ILE A 1 124 ? 7.073 -4.405 -5.523 1.00 97.00 124 ILE A N 1
ATOM 953 C CA . ILE A 1 124 ? 5.641 -4.505 -5.836 1.00 97.00 124 ILE A CA 1
ATOM 954 C C . ILE A 1 124 ? 5.243 -5.940 -6.188 1.00 97.00 124 ILE A C 1
ATOM 956 O O . ILE A 1 124 ? 4.188 -6.397 -5.758 1.00 97.00 124 ILE A O 1
ATOM 960 N N . LEU A 1 125 ? 6.104 -6.673 -6.903 1.00 96.62 125 LEU A N 1
ATOM 961 C CA . LEU A 1 125 ? 5.844 -8.068 -7.257 1.00 96.62 125 LEU A CA 1
ATOM 962 C C . LEU A 1 125 ? 5.903 -8.981 -6.034 1.00 96.62 125 LEU A C 1
ATOM 964 O O . LEU A 1 125 ? 5.093 -9.898 -5.932 1.00 96.62 125 LEU A O 1
ATOM 968 N N . TYR A 1 126 ? 6.798 -8.702 -5.083 1.00 96.69 126 TYR A N 1
ATOM 969 C CA . TYR A 1 126 ? 6.793 -9.371 -3.782 1.00 96.69 126 TYR A CA 1
ATOM 970 C C . TYR A 1 126 ? 5.470 -9.145 -3.032 1.00 96.69 126 TYR A C 1
ATOM 972 O O . TYR A 1 126 ? 4.854 -10.106 -2.577 1.00 96.69 126 TYR A O 1
ATOM 980 N N . ILE A 1 127 ? 4.990 -7.897 -2.957 1.00 97.75 127 ILE A N 1
ATOM 981 C CA . ILE A 1 127 ? 3.706 -7.578 -2.309 1.00 97.75 127 ILE A CA 1
ATOM 982 C C . ILE A 1 127 ? 2.550 -8.287 -3.028 1.00 97.75 127 ILE A C 1
ATOM 984 O O . ILE A 1 127 ? 1.686 -8.862 -2.373 1.00 97.75 127 ILE A O 1
ATOM 988 N N . LEU A 1 128 ? 2.534 -8.275 -4.365 1.00 97.62 128 LEU A N 1
ATOM 989 C CA . LEU A 1 128 ? 1.511 -8.957 -5.160 1.00 97.62 128 LEU A CA 1
ATOM 990 C C . LEU A 1 128 ? 1.518 -10.470 -4.915 1.00 97.62 128 LEU A C 1
ATOM 992 O O . LEU A 1 128 ? 0.458 -11.068 -4.761 1.00 97.62 128 LEU A O 1
ATOM 996 N N . HIS A 1 129 ? 2.701 -11.081 -4.853 1.00 96.25 129 HIS A N 1
ATOM 997 C CA . HIS A 1 129 ? 2.850 -12.495 -4.530 1.00 96.25 129 HIS A CA 1
ATOM 998 C C . HIS A 1 129 ? 2.270 -12.816 -3.148 1.00 96.25 129 HIS A C 1
ATOM 1000 O O . HIS A 1 129 ? 1.428 -13.706 -3.038 1.00 96.25 129 HIS A O 1
ATOM 1006 N N . TRP A 1 130 ? 2.640 -12.036 -2.127 1.00 96.12 130 TRP A N 1
ATOM 1007 C CA . TRP A 1 130 ? 2.114 -12.198 -0.771 1.00 96.12 130 TRP A CA 1
ATOM 1008 C C . TRP A 1 130 ? 0.585 -12.050 -0.729 1.00 96.12 130 TRP A C 1
ATOM 1010 O O . TRP A 1 130 ? -0.099 -12.873 -0.124 1.00 96.12 130 TRP A O 1
ATOM 1020 N N . LEU A 1 131 ? 0.024 -11.058 -1.437 1.00 95.69 131 LEU A N 1
ATOM 1021 C CA . LEU A 1 131 ? -1.429 -10.862 -1.539 1.00 95.69 131 LEU A CA 1
ATOM 1022 C C . LEU A 1 131 ? -2.159 -12.072 -2.136 1.00 95.69 131 LEU A C 1
ATOM 1024 O O . LEU A 1 131 ? -3.274 -12.377 -1.716 1.00 95.69 131 LEU A O 1
ATOM 1028 N N . LEU A 1 132 ? -1.560 -12.728 -3.132 1.00 93.88 132 LEU A N 1
ATOM 1029 C CA . LE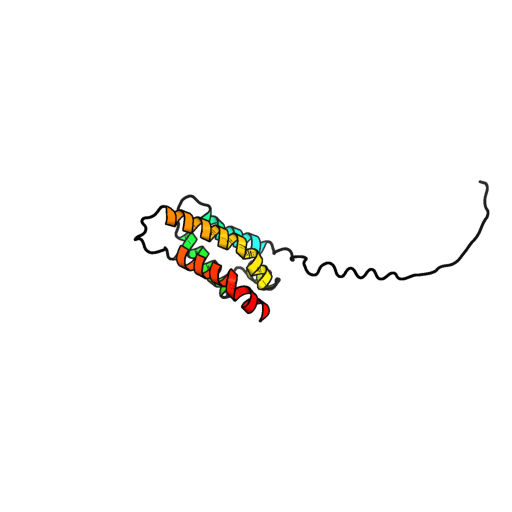U A 1 132 ? -2.179 -13.843 -3.850 1.00 93.88 132 LEU A CA 1
ATOM 1030 C C . LEU A 1 132 ? -2.094 -15.172 -3.095 1.00 93.88 132 LEU A C 1
ATOM 1032 O O . LEU A 1 132 ? -2.978 -16.011 -3.266 1.00 93.88 132 LEU A O 1
ATOM 1036 N N . ILE A 1 133 ? -1.034 -15.381 -2.313 1.00 91.81 133 ILE A N 1
ATOM 1037 C CA . ILE A 1 133 ? -0.714 -16.699 -1.749 1.00 91.81 133 ILE A CA 1
ATOM 1038 C C . ILE A 1 133 ? -0.880 -16.717 -0.231 1.00 91.81 133 ILE A C 1
ATOM 1040 O O . ILE A 1 133 ? -1.615 -17.551 0.297 1.00 91.81 133 ILE A O 1
ATOM 1044 N N . ASP A 1 134 ? -0.232 -15.790 0.467 1.00 90.06 134 ASP A N 1
ATOM 1045 C CA . ASP A 1 134 ? -0.077 -15.856 1.921 1.00 90.06 134 ASP A CA 1
ATOM 1046 C C . ASP A 1 134 ? -1.162 -15.066 2.665 1.00 90.06 134 ASP A C 1
ATOM 1048 O O . ASP A 1 134 ? -1.595 -15.456 3.752 1.00 90.06 134 ASP A O 1
ATOM 1052 N N . ALA A 1 135 ? -1.671 -13.987 2.060 1.00 89.31 135 ALA A N 1
ATOM 1053 C CA . ALA A 1 135 ? -2.547 -13.038 2.741 1.00 89.31 135 ALA A CA 1
ATOM 1054 C C . ALA A 1 135 ? -3.841 -13.663 3.273 1.00 89.31 135 ALA A C 1
ATOM 1056 O O . ALA A 1 135 ? -4.290 -13.286 4.352 1.00 89.31 135 ALA A O 1
ATOM 1057 N N . ASN A 1 136 ? -4.439 -14.623 2.561 1.00 85.19 136 ASN A N 1
ATOM 1058 C CA . ASN A 1 136 ? -5.652 -15.291 3.038 1.00 85.19 136 ASN A CA 1
ATOM 1059 C C . ASN A 1 136 ? -5.393 -16.044 4.352 1.00 85.19 136 ASN A C 1
ATOM 1061 O O . ASN A 1 136 ? -6.143 -15.905 5.311 1.00 85.19 136 ASN A O 1
ATOM 1065 N N . VAL A 1 137 ? -4.295 -16.800 4.424 1.00 82.31 137 VAL A N 1
ATOM 1066 C CA . VAL A 1 137 ? -3.952 -17.579 5.620 1.00 82.31 137 VAL A CA 1
ATOM 1067 C C . VAL A 1 137 ? -3.541 -16.651 6.760 1.00 82.31 137 VAL A C 1
ATOM 1069 O O . VAL A 1 137 ? -4.052 -16.777 7.869 1.00 82.31 137 VAL A O 1
ATOM 1072 N N . GLU A 1 138 ? -2.668 -15.679 6.490 1.00 82.19 138 GLU A N 1
ATOM 1073 C CA . GLU A 1 138 ? -2.170 -14.758 7.516 1.00 82.19 138 GLU A CA 1
ATOM 1074 C C . GLU A 1 138 ? -3.252 -13.822 8.073 1.00 82.19 138 GLU A C 1
ATOM 1076 O O . GLU A 1 138 ? -3.177 -13.433 9.237 1.00 82.19 138 GLU A O 1
ATOM 1081 N N . CYS A 1 139 ? -4.269 -13.467 7.280 1.00 81.31 139 CYS A N 1
ATOM 1082 C CA . CYS A 1 139 ? -5.358 -12.598 7.735 1.00 81.31 139 CYS A CA 1
ATOM 1083 C C . CYS A 1 139 ? -6.486 -13.346 8.456 1.00 81.31 139 CYS A C 1
ATOM 1085 O O . CYS A 1 139 ? -7.254 -12.703 9.160 1.00 81.31 139 CYS A O 1
ATOM 1087 N N . ILE A 1 140 ? -6.607 -14.668 8.292 1.00 74.69 140 ILE A N 1
ATOM 1088 C CA . ILE A 1 140 ? -7.580 -15.485 9.042 1.00 74.69 140 ILE A CA 1
ATOM 1089 C C . ILE A 1 140 ? -7.072 -15.782 10.463 1.00 74.69 140 ILE A C 1
ATOM 1091 O O . ILE A 1 140 ? -7.864 -16.038 11.367 1.00 74.69 140 ILE A O 1
ATOM 1095 N N . LEU A 1 141 ? -5.754 -15.750 10.675 1.00 61.19 141 LEU A N 1
ATOM 1096 C CA . LEU A 1 141 ? -5.128 -16.106 11.950 1.00 61.19 141 LEU A CA 1
ATOM 1097 C C . LEU A 1 141 ? -5.122 -14.979 13.002 1.00 61.19 141 LEU A C 1
ATOM 1099 O O . LEU A 1 141 ? -4.691 -15.239 14.127 1.00 61.19 141 LEU A O 1
ATOM 1103 N N . PHE A 1 142 ? -5.586 -13.767 12.666 1.00 47.84 142 PHE A N 1
ATOM 1104 C CA . PHE A 1 142 ? -5.561 -12.589 13.546 1.00 47.84 142 PHE A CA 1
ATOM 1105 C C . PHE A 1 142 ? -6.835 -11.746 13.458 1.00 47.84 142 PHE A C 1
ATOM 1107 O O . PHE A 1 142 ? -7.010 -11.043 12.435 1.00 47.84 142 PHE A O 1
#